Protein AF-A0A564USB3-F1 (afdb_monomer_lite)

Structure (mmCIF, N/CA/C/O backbone):
data_AF-A0A564USB3-F1
#
_entry.id   AF-A0A564USB3-F1
#
loop_
_atom_site.group_PDB
_atom_site.id
_atom_site.type_symbol
_atom_site.label_atom_id
_atom_site.label_alt_id
_atom_site.label_comp_id
_atom_site.label_asym_id
_atom_site.label_entity_id
_atom_site.label_seq_id
_atom_site.pdbx_PDB_ins_code
_atom_site.Cartn_x
_atom_site.Cartn_y
_atom_site.Cartn_z
_atom_site.occupancy
_atom_site.B_iso_or_equiv
_atom_site.auth_seq_id
_atom_site.auth_comp_id
_atom_site.auth_asym_id
_atom_site.auth_atom_id
_atom_site.pdbx_PDB_model_num
ATOM 1 N N . MET A 1 1 ? 12.208 -25.948 -6.672 1.00 66.19 1 MET A N 1
ATOM 2 C CA . MET A 1 1 ? 12.176 -24.627 -6.0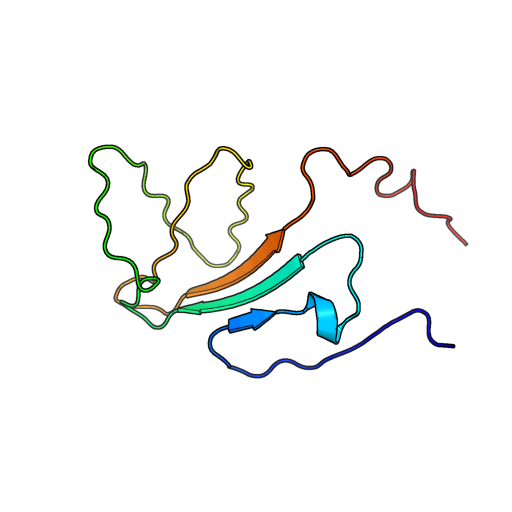08 1.00 66.19 1 MET A CA 1
ATOM 3 C C . MET A 1 1 ? 10.852 -23.985 -6.390 1.00 66.19 1 MET A C 1
ATOM 5 O O . MET A 1 1 ? 10.455 -24.152 -7.537 1.00 66.19 1 MET A O 1
ATOM 9 N N . ALA A 1 2 ? 10.108 -23.407 -5.448 1.00 84.88 2 ALA A N 1
ATOM 10 C CA . ALA A 1 2 ? 8.813 -22.805 -5.763 1.00 84.88 2 ALA A CA 1
ATOM 11 C C . ALA A 1 2 ? 9.029 -21.413 -6.371 1.00 84.88 2 ALA A C 1
ATOM 13 O O . ALA A 1 2 ? 9.826 -20.643 -5.847 1.00 84.88 2 ALA A O 1
ATOM 14 N N . ASN A 1 3 ? 8.302 -21.089 -7.439 1.00 91.81 3 ASN A N 1
ATOM 15 C CA . ASN A 1 3 ? 8.333 -19.763 -8.070 1.00 91.81 3 ASN A CA 1
ATOM 16 C C . ASN A 1 3 ? 7.301 -18.808 -7.438 1.00 91.81 3 ASN A C 1
ATOM 18 O O . ASN A 1 3 ? 6.815 -17.893 -8.092 1.00 91.81 3 ASN A O 1
ATOM 22 N N . TYR A 1 4 ? 6.901 -19.069 -6.190 1.00 93.69 4 TYR A N 1
ATOM 23 C CA . TYR A 1 4 ? 5.924 -18.271 -5.460 1.00 93.69 4 TYR A CA 1
ATOM 24 C C . TYR A 1 4 ? 6.188 -18.335 -3.953 1.00 93.69 4 TYR A C 1
ATOM 26 O O . TYR A 1 4 ? 6.676 -19.342 -3.436 1.00 93.69 4 TYR A O 1
ATOM 34 N N . ALA A 1 5 ? 5.797 -17.272 -3.254 1.00 94.06 5 ALA A N 1
ATOM 35 C CA . ALA A 1 5 ? 5.679 -17.226 -1.803 1.00 94.06 5 ALA A CA 1
ATOM 36 C C . ALA A 1 5 ? 4.213 -16.964 -1.434 1.00 94.06 5 ALA A C 1
ATOM 38 O O . ALA A 1 5 ? 3.487 -16.285 -2.161 1.00 94.06 5 ALA A O 1
ATOM 39 N N . LYS A 1 6 ? 3.756 -17.519 -0.310 1.00 94.56 6 LYS A N 1
ATOM 40 C CA . LYS A 1 6 ? 2.408 -17.291 0.220 1.00 94.56 6 LYS A CA 1
ATOM 41 C C . LYS A 1 6 ? 2.502 -17.069 1.720 1.00 94.56 6 LYS A C 1
ATOM 43 O O . LYS A 1 6 ? 3.121 -17.864 2.417 1.00 94.56 6 LYS A O 1
ATOM 48 N N . THR A 1 7 ? 1.818 -16.039 2.200 1.00 93.62 7 THR A N 1
ATOM 49 C CA . THR A 1 7 ? 1.644 -15.768 3.628 1.00 93.62 7 THR A CA 1
ATOM 50 C C . THR A 1 7 ? 0.167 -15.547 3.948 1.00 93.62 7 THR A C 1
ATOM 52 O O . THR A 1 7 ? -0.639 -15.287 3.050 1.00 93.62 7 THR A O 1
ATOM 55 N N . ASN A 1 8 ? -0.201 -15.687 5.217 1.00 92.06 8 ASN A N 1
ATOM 56 C CA . ASN A 1 8 ? -1.492 -15.260 5.738 1.00 92.06 8 ASN A CA 1
ATOM 57 C C . ASN A 1 8 ? -1.238 -14.138 6.740 1.00 92.06 8 ASN A C 1
ATOM 59 O O . ASN A 1 8 ? -0.342 -14.242 7.572 1.00 92.06 8 ASN A O 1
ATOM 63 N N . ILE A 1 9 ? -2.019 -13.073 6.632 1.00 86.12 9 ILE A N 1
ATOM 64 C CA . ILE A 1 9 ? -1.922 -11.921 7.520 1.00 86.12 9 ILE A CA 1
ATOM 65 C C . ILE A 1 9 ? -3.076 -11.950 8.519 1.00 86.12 9 ILE A C 1
ATOM 67 O O . ILE A 1 9 ? -4.206 -12.297 8.166 1.00 86.12 9 ILE A O 1
ATOM 71 N N . GLY A 1 10 ? -2.778 -11.582 9.762 1.00 81.44 10 GLY A N 1
ATOM 72 C CA . GLY A 1 10 ? -3.779 -11.386 10.803 1.00 81.44 10 GLY A CA 1
ATOM 73 C C . GLY A 1 10 ? -4.444 -10.009 10.734 1.00 81.44 10 GLY A C 1
ATOM 74 O O . GLY A 1 10 ? -4.239 -9.230 9.806 1.00 81.44 10 GLY A O 1
ATOM 75 N N . ASN A 1 11 ? -5.224 -9.691 11.767 1.00 73.25 11 ASN A N 1
ATOM 76 C CA . ASN A 1 11 ? -5.888 -8.394 11.943 1.00 73.25 11 ASN A CA 1
ATOM 77 C C . ASN A 1 11 ? -5.017 -7.430 12.774 1.00 73.25 11 ASN A C 1
ATOM 79 O O . ASN A 1 11 ? -5.488 -6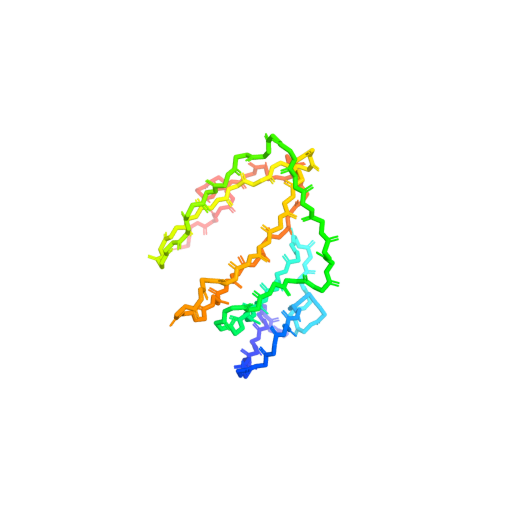.830 13.741 1.00 73.25 11 ASN A O 1
ATOM 83 N N . GLU A 1 12 ? -3.723 -7.369 12.460 1.00 76.81 12 GLU A N 1
ATOM 84 C CA . GLU A 1 12 ? -2.744 -6.545 13.178 1.00 76.81 12 GLU A CA 1
ATOM 85 C C . GLU A 1 12 ? -2.728 -5.103 12.642 1.00 76.81 12 GLU A C 1
ATOM 87 O O . GLU A 1 12 ? -3.252 -4.816 11.567 1.00 76.81 12 GLU A O 1
ATOM 92 N N . GLY A 1 13 ? -2.150 -4.168 13.406 1.00 79.19 13 GLY A N 1
ATOM 93 C CA . GLY A 1 13 ? -2.190 -2.736 13.082 1.00 79.19 13 GLY A CA 1
ATOM 94 C C . GLY A 1 13 ? -1.465 -2.361 11.784 1.00 79.19 13 GLY A C 1
ATOM 95 O O . GLY A 1 13 ? -2.025 -1.661 10.942 1.00 79.19 13 GLY A O 1
ATOM 96 N N . ARG A 1 14 ? -0.221 -2.816 11.606 1.00 89.31 14 ARG A N 1
ATOM 97 C CA . ARG A 1 14 ? 0.560 -2.614 10.378 1.00 89.31 14 ARG A CA 1
ATOM 98 C C . ARG A 1 14 ? 1.400 -3.849 10.104 1.00 89.31 14 ARG A C 1
ATOM 100 O O . ARG A 1 14 ? 2.131 -4.288 10.985 1.00 89.31 14 ARG A O 1
ATOM 107 N N . ILE A 1 15 ? 1.318 -4.353 8.879 1.00 92.62 15 ILE A N 1
ATOM 108 C CA . ILE A 1 15 ? 2.095 -5.498 8.400 1.00 92.62 15 ILE A CA 1
ATOM 109 C C . ILE A 1 15 ? 2.821 -5.082 7.122 1.00 92.62 15 ILE A C 1
ATOM 111 O O . ILE A 1 15 ? 2.200 -4.526 6.216 1.00 92.62 15 ILE A O 1
ATOM 115 N N . GLU A 1 16 ? 4.119 -5.362 7.049 1.00 94.44 16 GLU A N 1
ATOM 116 C CA . GLU A 1 16 ? 4.970 -5.149 5.873 1.00 94.44 16 GLU A CA 1
ATOM 117 C C . GLU A 1 16 ? 5.277 -6.496 5.219 1.00 94.44 16 GLU A C 1
ATOM 119 O O . GLU A 1 16 ? 5.548 -7.486 5.901 1.00 94.44 16 GLU A O 1
ATOM 124 N N . LEU A 1 17 ? 5.185 -6.559 3.892 1.00 95.06 17 LEU A N 1
ATOM 125 C CA . LEU A 1 17 ? 5.249 -7.823 3.155 1.00 95.06 17 LEU A CA 1
ATOM 126 C C . LEU A 1 17 ? 6.584 -8.053 2.449 1.00 95.06 17 LEU A C 1
ATOM 128 O O . LEU A 1 17 ? 6.800 -9.157 1.951 1.00 95.06 17 LEU A O 1
ATOM 132 N N . HIS A 1 18 ? 7.479 -7.064 2.413 1.00 94.31 18 HIS A N 1
ATOM 133 C CA . HIS A 1 18 ? 8.722 -7.150 1.649 1.00 94.31 18 HIS A CA 1
ATOM 134 C C . HIS A 1 18 ? 9.606 -8.323 2.062 1.00 94.31 18 HIS A C 1
ATOM 136 O O . HIS A 1 18 ? 9.894 -9.180 1.232 1.00 94.31 18 HIS A O 1
ATOM 142 N N . GLU A 1 19 ? 9.966 -8.428 3.341 1.00 93.12 19 GLU A N 1
ATOM 143 C CA . GLU A 1 19 ? 10.788 -9.546 3.820 1.00 93.12 19 GLU A CA 1
ATOM 144 C C . GLU A 1 19 ? 10.015 -10.871 3.784 1.00 93.12 19 GLU A C 1
ATOM 146 O O . GLU A 1 19 ? 10.533 -11.893 3.336 1.00 93.12 19 GLU A O 1
ATOM 151 N N . THR A 1 20 ? 8.738 -10.844 4.181 1.00 92.31 20 THR A N 1
ATOM 152 C CA . THR A 1 20 ? 7.901 -12.049 4.312 1.00 92.31 20 THR A CA 1
ATOM 153 C C . THR A 1 20 ? 7.655 -12.743 2.971 1.00 92.31 20 THR A C 1
ATOM 155 O O . THR A 1 20 ? 7.590 -13.970 2.910 1.00 92.31 20 THR A O 1
ATOM 158 N N . LEU A 1 21 ? 7.506 -11.974 1.891 1.00 94.81 21 LEU A N 1
ATOM 159 C CA . LEU A 1 21 ? 7.289 -12.495 0.540 1.00 94.81 21 LEU A CA 1
ATOM 160 C C . LEU A 1 21 ? 8.521 -12.362 -0.360 1.00 94.81 21 LEU A C 1
ATOM 162 O O . LEU A 1 21 ? 8.447 -12.745 -1.525 1.00 94.81 21 LEU A O 1
ATOM 166 N N . SER A 1 22 ? 9.640 -11.851 0.167 1.00 94.12 22 SER A N 1
ATOM 167 C CA . SER A 1 22 ? 10.865 -11.573 -0.596 1.00 94.12 22 SER A CA 1
ATOM 168 C C . SER A 1 22 ? 10.591 -10.727 -1.849 1.00 94.12 22 SER A C 1
ATOM 170 O O . SER A 1 22 ? 11.017 -11.063 -2.955 1.00 94.12 22 SER A O 1
ATOM 172 N N . LEU A 1 23 ? 9.820 -9.647 -1.686 1.00 94.38 23 LEU A N 1
ATOM 173 C CA . LEU A 1 23 ? 9.436 -8.767 -2.792 1.00 94.38 23 LEU A CA 1
ATOM 174 C C . LEU A 1 23 ? 10.655 -8.001 -3.315 1.00 94.38 23 LEU A C 1
ATOM 176 O O . LEU A 1 23 ? 11.444 -7.472 -2.544 1.00 94.38 23 LEU A O 1
ATOM 180 N N . THR A 1 24 ? 10.787 -7.886 -4.634 1.00 94.94 24 THR A N 1
ATOM 181 C CA . THR A 1 24 ? 11.923 -7.187 -5.266 1.00 94.94 24 THR A CA 1
ATOM 182 C C . THR A 1 24 ? 11.511 -5.956 -6.071 1.00 94.94 24 THR A C 1
ATOM 184 O O . THR A 1 24 ? 12.319 -5.052 -6.262 1.00 94.94 24 THR A O 1
ATOM 187 N N . GLY A 1 25 ? 10.257 -5.897 -6.531 1.00 93.06 25 GLY A N 1
ATOM 188 C CA . GLY A 1 25 ? 9.737 -4.795 -7.351 1.00 93.06 25 GLY A CA 1
ATOM 189 C C . GLY A 1 25 ? 8.907 -3.758 -6.590 1.00 93.06 25 GLY A C 1
ATOM 190 O O . GLY A 1 25 ? 8.614 -2.695 -7.134 1.00 93.06 25 GLY A O 1
ATOM 191 N N . ALA A 1 26 ? 8.512 -4.057 -5.352 1.00 95.25 26 ALA A N 1
ATOM 192 C CA . ALA A 1 26 ? 7.656 -3.193 -4.550 1.00 95.25 26 ALA A CA 1
ATOM 193 C C . ALA A 1 26 ? 7.849 -3.424 -3.047 1.00 95.25 26 ALA A C 1
ATOM 195 O O . ALA A 1 26 ? 8.280 -4.491 -2.608 1.00 95.25 26 ALA A O 1
ATOM 196 N N . GLU A 1 27 ? 7.444 -2.428 -2.271 1.00 95.81 27 GLU A N 1
ATOM 197 C CA . GLU A 1 27 ? 7.078 -2.573 -0.864 1.00 95.81 27 GLU A CA 1
ATOM 198 C C . GLU A 1 27 ? 5.548 -2.564 -0.775 1.00 95.81 27 GLU A C 1
ATOM 200 O O . GLU A 1 27 ? 4.888 -1.731 -1.406 1.00 95.81 27 GLU A O 1
ATOM 205 N N . ILE A 1 28 ? 4.974 -3.491 -0.011 1.00 96.44 28 ILE A N 1
ATOM 206 C CA . ILE A 1 28 ? 3.526 -3.566 0.194 1.00 96.44 28 ILE A CA 1
ATOM 207 C C . ILE A 1 28 ? 3.278 -3.653 1.689 1.00 96.44 28 ILE A C 1
ATOM 209 O O . ILE A 1 28 ? 3.740 -4.583 2.348 1.00 96.44 28 ILE A O 1
ATOM 213 N N . SER A 1 29 ? 2.488 -2.715 2.203 1.00 94.12 29 SER A N 1
ATOM 214 C CA . SER A 1 29 ? 2.030 -2.747 3.586 1.00 94.12 29 SER A CA 1
ATOM 215 C C . SER A 1 29 ? 0.516 -2.714 3.684 1.00 94.12 29 SER A C 1
ATOM 217 O O . SER A 1 29 ? -0.178 -2.089 2.876 1.00 94.12 29 SER A O 1
ATOM 219 N N . ILE A 1 30 ? 0.007 -3.384 4.708 1.00 93.25 30 ILE A N 1
ATOM 220 C CA . ILE A 1 30 ? -1.406 -3.405 5.061 1.00 93.25 30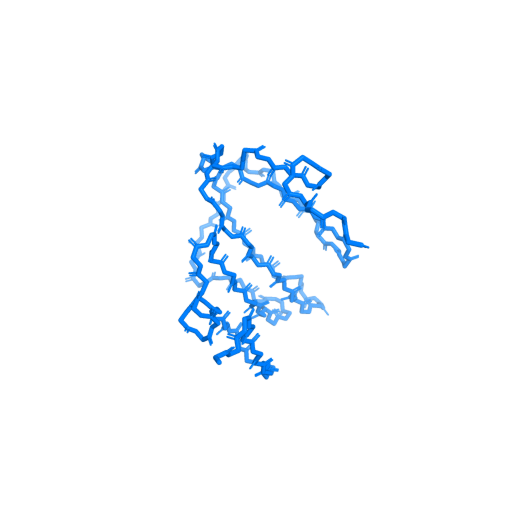 ILE A CA 1
ATOM 221 C C . ILE A 1 30 ? -1.525 -2.697 6.395 1.00 93.25 30 ILE A C 1
ATOM 223 O O . ILE A 1 30 ? -0.834 -3.039 7.354 1.00 93.25 30 ILE A O 1
ATOM 227 N N . ASN A 1 31 ? -2.347 -1.653 6.415 1.00 91.62 31 ASN A N 1
ATOM 228 C CA . ASN A 1 31 ? -2.445 -0.727 7.529 1.00 91.62 31 ASN A CA 1
ATOM 229 C C . ASN A 1 31 ? -3.892 -0.650 7.991 1.00 91.62 31 ASN A C 1
ATOM 231 O O . ASN A 1 31 ? -4.818 -0.597 7.177 1.00 91.62 31 ASN A O 1
ATOM 235 N N . LYS A 1 32 ? -4.059 -0.585 9.306 1.00 90.75 32 LYS A N 1
ATOM 236 C CA . LYS A 1 32 ? -5.346 -0.494 9.967 1.00 90.75 32 LYS A CA 1
ATOM 237 C C . LYS A 1 32 ? -5.342 0.656 10.966 1.00 90.75 32 LYS A C 1
ATOM 239 O O . LYS A 1 32 ? -4.540 0.688 11.896 1.00 90.75 32 LYS A O 1
ATOM 244 N N . LEU A 1 33 ? -6.259 1.596 10.770 1.00 89.69 33 LEU A N 1
ATOM 245 C CA . LEU A 1 33 ? -6.496 2.723 11.664 1.00 89.69 33 LEU A CA 1
ATOM 246 C C . LEU A 1 33 ? -7.880 2.558 12.312 1.00 89.69 33 LEU A C 1
ATOM 248 O O . LEU A 1 33 ? -8.878 2.524 11.587 1.00 89.69 33 LEU A O 1
ATOM 252 N N . PRO A 1 34 ? -7.969 2.449 13.651 1.00 90.12 34 PRO A N 1
ATOM 253 C CA . PRO A 1 34 ? -9.248 2.465 14.360 1.00 90.12 34 PRO A CA 1
ATOM 254 C C . PRO A 1 34 ? -10.037 3.750 14.093 1.00 90.12 34 PRO A C 1
ATOM 256 O O . PRO A 1 34 ? -9.448 4.780 13.774 1.00 90.12 34 PRO A O 1
ATOM 259 N N . ALA A 1 35 ? -11.357 3.713 14.280 1.00 89.94 35 ALA A N 1
ATOM 260 C CA . ALA A 1 35 ? -12.199 4.902 14.166 1.00 89.94 35 ALA A CA 1
ATOM 261 C C . ALA A 1 35 ? -11.674 6.046 15.059 1.00 89.94 35 ALA A C 1
ATOM 263 O O . ALA A 1 35 ? -11.307 5.838 16.217 1.00 89.94 35 ALA A O 1
ATOM 264 N N . GLY A 1 36 ? -11.578 7.249 14.494 1.00 82.88 36 GLY A N 1
ATOM 265 C CA . GLY A 1 36 ? -11.029 8.436 15.148 1.00 82.88 36 GLY A CA 1
ATOM 266 C C . GLY A 1 36 ? -9.508 8.433 15.348 1.00 82.88 36 GLY A C 1
ATOM 267 O O . GLY A 1 36 ? -8.976 9.418 15.859 1.00 82.88 36 GLY A O 1
ATOM 268 N N . ALA A 1 37 ? -8.792 7.375 14.950 1.00 79.56 37 ALA A N 1
ATOM 269 C CA . ALA A 1 37 ? -7.338 7.332 15.023 1.00 79.56 37 ALA A CA 1
ATOM 270 C C . ALA A 1 37 ? -6.694 8.021 13.810 1.00 79.56 37 ALA A C 1
ATOM 272 O O . ALA A 1 37 ? -7.070 7.810 12.653 1.00 79.56 37 ALA A O 1
ATOM 273 N N . SER A 1 38 ? -5.652 8.802 14.081 1.00 65.69 38 SER A N 1
ATOM 274 C CA . SER A 1 38 ? -4.721 9.315 13.080 1.00 65.69 38 SER A CA 1
ATOM 275 C C . SER A 1 38 ? -3.357 8.662 13.270 1.00 65.69 38 SER A C 1
ATOM 277 O O . SER A 1 38 ? -2.996 8.257 14.377 1.00 65.69 38 SER A O 1
ATOM 279 N N . VAL A 1 39 ? -2.553 8.605 12.207 1.00 63.59 39 VAL A N 1
ATOM 280 C CA . VAL A 1 39 ? -1.121 8.302 12.359 1.00 63.59 39 VAL A CA 1
ATOM 281 C C . VAL A 1 39 ? -0.486 9.268 13.387 1.00 63.59 39 VAL A C 1
ATOM 283 O O . VAL A 1 39 ? -0.908 10.427 13.444 1.00 63.59 39 VAL A O 1
ATOM 286 N N . PRO A 1 40 ? 0.484 8.827 14.218 1.00 57.66 40 PRO A N 1
ATOM 287 C CA . PRO A 1 40 ? 0.841 9.444 15.511 1.00 57.66 40 PRO A CA 1
ATOM 288 C C . PRO A 1 40 ? 1.597 10.788 15.445 1.00 57.66 40 PRO A C 1
ATOM 290 O O . PRO A 1 40 ? 2.332 11.143 16.362 1.00 57.66 40 PRO A O 1
ATOM 293 N N . PHE A 1 41 ? 1.405 11.574 14.389 1.00 57.44 41 PHE A N 1
ATOM 294 C CA . PHE A 1 41 ? 1.979 12.906 14.250 1.00 57.44 41 PHE A CA 1
ATOM 295 C C . PHE A 1 41 ? 0.854 13.929 14.100 1.00 57.44 41 PHE A C 1
ATOM 297 O O . PHE A 1 41 ? 0.124 13.930 13.109 1.00 57.44 41 PHE A O 1
ATOM 304 N N . ILE A 1 42 ? 0.714 14.808 15.095 1.00 42.94 42 ILE A N 1
ATOM 305 C CA . ILE A 1 42 ? -0.192 15.955 15.022 1.00 42.94 42 ILE A CA 1
ATOM 306 C C . ILE A 1 42 ? 0.484 17.011 14.146 1.00 42.94 42 ILE A C 1
ATOM 308 O O . ILE A 1 42 ? 1.386 17.717 14.592 1.00 42.94 42 ILE A O 1
ATOM 312 N N . HIS A 1 43 ? 0.047 17.128 12.897 1.00 51.41 43 HIS A N 1
ATOM 313 C CA . HIS A 1 43 ? 0.237 18.348 12.126 1.00 51.41 43 HIS A CA 1
ATOM 314 C C . HIS A 1 43 ? -1.102 18.795 11.547 1.00 51.41 43 HIS A C 1
ATOM 316 O O . HIS A 1 43 ? -1.900 17.994 11.080 1.00 51.41 43 HIS A O 1
ATOM 322 N N . SER A 1 44 ? -1.362 20.094 11.611 1.00 46.59 44 SER A N 1
ATOM 323 C CA . SER A 1 44 ? -2.514 20.740 10.989 1.00 46.59 44 SER A CA 1
ATOM 324 C C . SER A 1 44 ? -2.020 21.512 9.771 1.00 46.59 44 SER A C 1
ATOM 326 O O . SER A 1 44 ? -1.140 22.369 9.898 1.00 46.59 44 SER A O 1
ATOM 328 N N . HIS A 1 45 ? -2.571 21.229 8.596 1.00 55.69 45 HIS A N 1
ATOM 329 C CA . HIS A 1 45 ? -2.260 21.972 7.382 1.00 55.69 45 HIS A CA 1
ATOM 330 C C . HIS A 1 45 ? -3.187 23.182 7.244 1.00 55.69 45 HIS A C 1
ATOM 332 O O . HIS A 1 45 ? -4.387 23.075 7.459 1.00 55.69 45 HIS A O 1
ATOM 338 N N . LYS A 1 46 ? -2.638 24.344 6.869 1.00 52.81 46 LYS A N 1
ATOM 339 C CA . LYS A 1 46 ? -3.438 25.562 6.639 1.00 52.81 46 LYS A CA 1
ATOM 340 C C . LYS A 1 46 ? -4.164 25.563 5.284 1.00 52.81 46 LYS A C 1
ATOM 342 O O . LYS A 1 46 ? -5.182 26.226 5.173 1.00 52.81 46 LYS A O 1
ATOM 347 N N . ASN A 1 47 ? -3.641 24.827 4.295 1.00 56.31 47 ASN A N 1
ATOM 348 C CA . ASN A 1 47 ? -4.078 24.853 2.889 1.00 56.31 47 ASN A CA 1
ATOM 349 C C . ASN A 1 47 ? -4.088 23.455 2.222 1.00 56.31 47 ASN A C 1
ATOM 351 O O . ASN A 1 47 ? -3.970 23.381 1.001 1.00 56.31 47 ASN A O 1
ATOM 355 N N . ASN A 1 48 ? -4.125 22.346 2.973 1.00 58.28 48 ASN A N 1
ATOM 356 C CA . ASN A 1 48 ? -4.180 21.035 2.311 1.00 58.28 48 ASN A CA 1
ATOM 357 C C . ASN A 1 48 ? -5.605 20.715 1.871 1.00 58.28 48 ASN A C 1
ATOM 359 O O . ASN A 1 48 ? -6.561 20.968 2.598 1.00 58.28 48 ASN A O 1
ATOM 363 N N . GLU A 1 49 ? -5.705 20.114 0.693 1.00 70.38 49 GLU A N 1
ATOM 364 C CA . GLU A 1 49 ? -6.922 19.493 0.197 1.00 70.38 49 GLU A CA 1
ATOM 365 C C . GLU A 1 49 ? -7.139 18.170 0.948 1.00 70.38 49 GLU A C 1
ATOM 367 O O . GLU A 1 49 ? -6.270 17.293 0.950 1.00 70.38 49 GLU A O 1
ATOM 372 N N . GLU A 1 50 ? -8.272 18.052 1.639 1.00 81.44 50 GLU A N 1
ATOM 373 C CA . GLU A 1 50 ? -8.711 16.800 2.253 1.00 81.44 50 GLU A CA 1
ATOM 374 C C . GLU A 1 50 ? -9.540 16.012 1.239 1.00 81.44 50 GLU A C 1
ATOM 376 O O . GLU A 1 50 ? -10.523 16.518 0.696 1.00 81.44 50 GLU A O 1
ATOM 381 N N . ILE A 1 51 ? -9.148 14.763 0.993 1.00 87.44 51 ILE A N 1
ATOM 382 C CA . ILE A 1 51 ? -9.858 13.856 0.091 1.00 87.44 51 ILE A CA 1
ATOM 383 C C . ILE A 1 51 ? -10.545 12.794 0.945 1.00 87.44 51 ILE A C 1
ATOM 385 O O . ILE A 1 51 ? -9.880 12.036 1.653 1.00 87.44 51 ILE A O 1
ATOM 389 N N . ASN A 1 52 ? -11.876 12.738 0.876 1.00 89.50 52 ASN A N 1
ATOM 390 C CA . ASN A 1 52 ? -12.648 11.694 1.542 1.00 89.50 52 ASN A CA 1
ATOM 391 C C . ASN A 1 52 ? -12.417 10.351 0.845 1.00 89.50 52 ASN A C 1
ATOM 393 O O . ASN A 1 52 ? -12.495 10.275 -0.379 1.00 89.50 52 ASN A O 1
ATOM 397 N N . LEU A 1 53 ? -12.160 9.310 1.637 1.00 91.44 53 LEU A N 1
ATOM 398 C CA . LEU A 1 53 ? -11.932 7.951 1.154 1.00 91.44 53 LEU A CA 1
ATOM 399 C C . LEU A 1 53 ? -13.056 7.025 1.600 1.00 91.44 53 LEU A C 1
ATOM 401 O O . LEU A 1 53 ? -13.495 7.059 2.750 1.00 91.44 53 LEU A O 1
ATOM 405 N N . THR A 1 54 ? -13.463 6.152 0.694 1.00 92.38 54 THR A N 1
ATOM 406 C CA . THR A 1 54 ? -14.437 5.088 0.899 1.00 92.38 54 THR A CA 1
ATOM 407 C C . THR A 1 54 ? -13.898 3.769 0.351 1.00 92.38 54 THR A C 1
ATOM 409 O O . THR A 1 54 ? -12.896 3.715 -0.367 1.00 92.38 54 THR A O 1
ATOM 412 N N . THR A 1 55 ? -14.525 2.656 0.730 1.00 93.81 55 THR A N 1
ATOM 413 C CA . THR A 1 55 ? -14.120 1.340 0.231 1.00 93.81 55 THR A CA 1
ATOM 414 C C . THR A 1 55 ? -14.237 1.283 -1.290 1.00 93.81 55 THR A C 1
ATOM 416 O O . THR A 1 55 ? -15.314 1.490 -1.840 1.00 93.81 55 THR A O 1
ATOM 419 N N . GLY A 1 56 ? -13.133 0.936 -1.953 1.00 94.81 56 GLY A N 1
ATOM 420 C CA . GLY A 1 56 ? -13.049 0.852 -3.412 1.00 94.81 56 GLY A CA 1
ATOM 421 C C . GLY A 1 56 ? -12.260 1.991 -4.055 1.00 94.81 56 GLY A C 1
ATOM 422 O O . GLY A 1 56 ? -11.898 1.864 -5.222 1.00 94.81 56 GLY A O 1
ATOM 423 N N . ASP A 1 57 ? -11.934 3.049 -3.309 1.00 95.44 57 ASP A N 1
ATOM 424 C CA . ASP A 1 57 ? -11.128 4.152 -3.829 1.00 95.44 57 ASP A CA 1
ATOM 425 C C . ASP A 1 57 ? -9.660 3.750 -4.0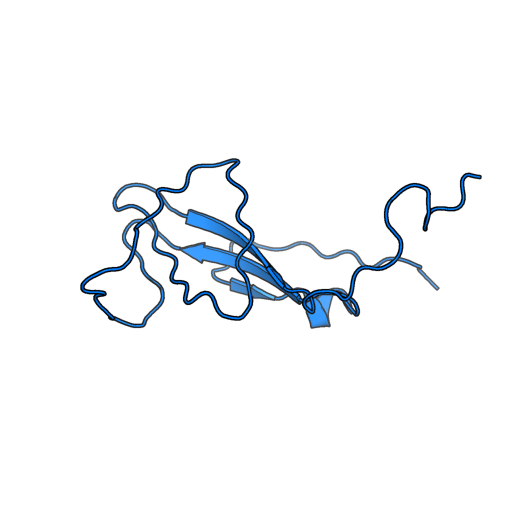30 1.00 95.44 57 ASP A C 1
ATOM 427 O O . ASP A 1 57 ? -9.039 3.098 -3.187 1.00 95.44 57 ASP A O 1
ATOM 431 N N . TRP A 1 58 ? -9.091 4.196 -5.153 1.00 95.75 58 TRP A N 1
ATOM 432 C CA . TRP A 1 58 ? -7.682 4.024 -5.503 1.00 95.75 58 TRP A CA 1
ATOM 433 C C . TRP A 1 58 ? -7.039 5.377 -5.766 1.00 95.75 58 TRP A C 1
ATOM 435 O O . TRP A 1 58 ? -7.565 6.195 -6.519 1.00 95.75 58 TRP A O 1
ATOM 445 N N . LEU A 1 59 ? -5.864 5.599 -5.176 1.00 93.75 59 LEU A N 1
ATOM 446 C CA . LEU A 1 59 ? -5.130 6.852 -5.306 1.00 93.75 59 LEU A CA 1
ATOM 447 C C . LEU A 1 59 ? -3.674 6.574 -5.657 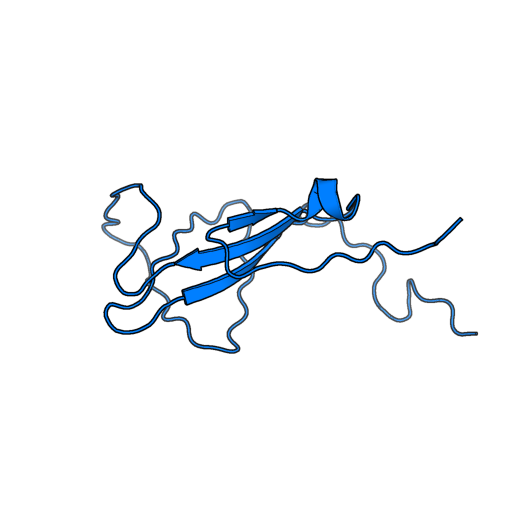1.00 93.75 59 LEU A C 1
ATOM 449 O O . LEU A 1 59 ? -3.017 5.736 -5.041 1.00 93.75 59 LEU A O 1
ATOM 453 N N . ARG A 1 60 ? -3.148 7.340 -6.615 1.00 94.81 60 ARG A N 1
ATOM 454 C CA . ARG A 1 60 ? -1.720 7.380 -6.936 1.00 94.81 60 ARG A CA 1
ATOM 455 C C . ARG A 1 60 ? -1.138 8.688 -6.419 1.00 94.81 60 ARG A C 1
ATOM 457 O O . ARG A 1 60 ? -1.578 9.763 -6.816 1.00 94.81 60 ARG A O 1
ATOM 464 N N . ILE A 1 61 ? -0.113 8.594 -5.579 1.00 92.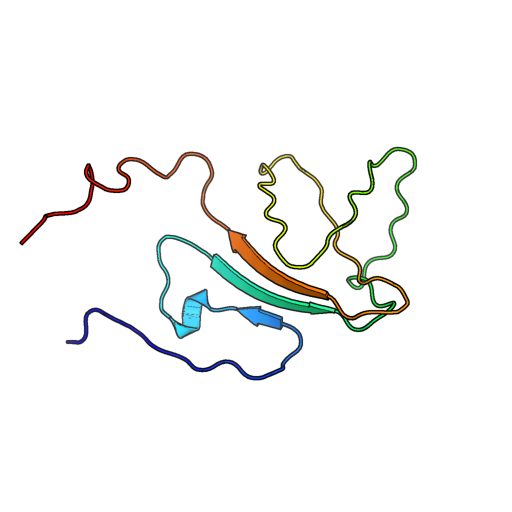00 61 ILE A N 1
ATOM 465 C CA . ILE A 1 61 ? 0.567 9.752 -4.990 1.00 92.00 61 ILE A CA 1
ATOM 466 C C . ILE A 1 61 ? 2.004 9.766 -5.512 1.00 92.00 61 ILE A C 1
ATOM 468 O O . ILE A 1 61 ? 2.710 8.767 -5.378 1.00 92.00 61 ILE A O 1
ATOM 472 N N . SER A 1 62 ? 2.423 10.867 -6.143 1.00 93.00 62 SER A N 1
ATOM 473 C CA . SER A 1 62 ? 3.806 11.033 -6.611 1.00 93.00 62 SER A CA 1
ATOM 474 C C . SER A 1 62 ? 4.774 11.200 -5.430 1.00 93.00 62 SER A C 1
ATOM 476 O O . SER A 1 62 ? 4.341 11.608 -4.350 1.00 93.00 62 SER A O 1
ATOM 478 N N . PRO A 1 63 ? 6.088 10.965 -5.610 1.00 89.62 63 PRO A N 1
ATOM 479 C CA . PRO A 1 63 ? 7.077 11.142 -4.542 1.00 89.62 63 PRO A CA 1
ATOM 480 C C . PRO A 1 63 ? 7.099 12.552 -3.929 1.00 89.62 63 PRO A C 1
ATOM 482 O O . PRO A 1 63 ? 7.413 12.709 -2.754 1.00 89.62 63 PRO A O 1
ATOM 485 N N . ALA A 1 64 ? 6.741 13.581 -4.706 1.00 89.62 64 ALA A N 1
ATOM 486 C CA . ALA A 1 64 ? 6.637 14.958 -4.221 1.00 89.62 64 ALA A CA 1
ATOM 487 C C . ALA A 1 64 ? 5.385 15.212 -3.353 1.00 89.62 64 ALA A C 1
ATOM 489 O O . ALA A 1 64 ? 5.325 16.207 -2.627 1.00 89.62 64 ALA A O 1
ATOM 490 N N . GLY A 1 65 ? 4.378 14.336 -3.432 1.00 85.44 65 GLY A N 1
ATOM 491 C CA . GLY A 1 65 ? 3.132 14.447 -2.686 1.00 85.44 65 GLY A CA 1
ATOM 492 C C . GLY A 1 65 ? 3.332 14.163 -1.199 1.00 85.44 65 GLY A C 1
ATOM 493 O O . GLY A 1 65 ? 3.717 13.065 -0.803 1.00 85.44 65 GLY A O 1
ATOM 494 N N . LYS A 1 66 ? 3.015 15.145 -0.352 1.00 84.94 66 LYS A N 1
ATOM 495 C CA . LYS A 1 66 ? 2.922 14.946 1.100 1.00 84.94 66 LYS A CA 1
ATOM 496 C C . LYS A 1 66 ? 1.556 14.351 1.420 1.00 84.94 66 LYS A C 1
ATOM 498 O O . LYS A 1 66 ? 0.547 14.882 0.969 1.00 84.94 66 LYS A O 1
ATOM 503 N N . ARG A 1 67 ? 1.522 13.266 2.195 1.00 87.31 67 ARG A N 1
ATOM 504 C CA . ARG A 1 67 ? 0.285 12.542 2.515 1.00 87.31 67 ARG A CA 1
ATOM 505 C C . ARG A 1 67 ? 0.199 12.187 3.990 1.00 87.31 67 ARG A C 1
ATOM 507 O O . ARG A 1 67 ? 1.212 11.870 4.612 1.00 87.31 67 ARG A O 1
ATOM 514 N N . GLN A 1 68 ? -1.024 12.173 4.499 1.00 86.12 68 GLN A N 1
ATOM 515 C CA . GLN A 1 68 ? -1.374 11.661 5.814 1.00 86.12 68 GLN A CA 1
ATOM 516 C C . GLN A 1 68 ? -2.738 10.976 5.712 1.00 86.12 68 GLN A C 1
ATOM 518 O O . GLN A 1 68 ? -3.634 11.497 5.055 1.00 86.12 68 GLN A O 1
ATOM 523 N N . PHE A 1 69 ? -2.884 9.814 6.349 1.00 88.06 69 PHE A N 1
ATOM 524 C CA . PHE A 1 69 ? -4.154 9.093 6.430 1.00 88.06 69 PHE A CA 1
ATOM 525 C C . PHE A 1 69 ? -4.710 9.180 7.850 1.00 88.06 69 PHE A C 1
ATOM 527 O O . PHE A 1 69 ? -3.966 9.076 8.831 1.00 88.06 69 PHE A O 1
ATOM 534 N N . PHE A 1 70 ? -6.023 9.340 7.948 1.00 87.50 70 PHE A N 1
ATOM 535 C CA . PHE A 1 70 ? -6.775 9.325 9.194 1.00 87.50 70 PHE A CA 1
ATOM 536 C C . PHE A 1 70 ? -8.076 8.558 8.970 1.00 87.50 70 PHE A C 1
ATOM 538 O O . PHE A 1 70 ? -8.657 8.608 7.886 1.00 87.50 70 PHE A O 1
ATOM 545 N N . ALA A 1 71 ? -8.512 7.814 9.983 1.00 90.75 71 ALA A N 1
ATOM 546 C CA . ALA A 1 71 ? -9.815 7.173 9.948 1.00 90.75 71 ALA A CA 1
ATOM 547 C C . ALA A 1 71 ? -10.909 8.193 10.281 1.00 90.75 71 ALA A C 1
ATOM 549 O O . ALA A 1 71 ? -10.699 9.133 11.054 1.00 90.75 71 ALA A O 1
ATOM 550 N N . SER A 1 72 ? -12.100 7.985 9.723 1.00 89.06 72 SER A N 1
ATOM 551 C CA . SER A 1 72 ? -13.287 8.738 10.135 1.00 89.06 72 SER A CA 1
ATOM 552 C C . SER A 1 72 ? -13.585 8.509 11.622 1.00 89.06 72 SER A C 1
ATOM 554 O O . SER A 1 72 ? -13.146 7.517 12.204 1.00 89.06 72 SER A O 1
ATOM 556 N N . LYS A 1 73 ? -14.367 9.396 12.247 1.00 87.50 73 LYS A N 1
ATOM 557 C CA . LYS A 1 73 ? -14.747 9.249 13.665 1.00 87.50 73 LYS A CA 1
ATOM 558 C C . LYS A 1 73 ? -15.556 7.983 13.949 1.00 87.50 73 LYS A C 1
ATOM 560 O O . LYS A 1 73 ? -15.468 7.462 15.054 1.00 87.50 73 LYS A O 1
ATOM 565 N N . ASP A 1 74 ? -16.291 7.500 12.951 1.00 90.75 74 ASP A N 1
ATOM 566 C CA . ASP A 1 74 ? -17.321 6.474 13.130 1.00 90.75 74 ASP A CA 1
ATOM 567 C C . ASP A 1 74 ? -16.961 5.130 12.477 1.00 90.75 74 ASP A C 1
ATOM 569 O O . ASP A 1 74 ? -17.627 4.127 12.718 1.00 90.75 74 ASP A O 1
ATOM 573 N N . SER A 1 75 ? -15.902 5.085 11.664 1.00 89.00 75 SER A N 1
ATOM 574 C CA . SER A 1 75 ? -15.466 3.877 10.958 1.00 89.00 75 SER A CA 1
ATOM 575 C C . SER A 1 75 ? -13.952 3.751 10.928 1.00 89.00 75 SER A C 1
ATOM 577 O O . SER A 1 75 ? -13.237 4.727 10.684 1.00 89.00 75 SER A O 1
ATOM 579 N N . GLU A 1 76 ? -13.483 2.516 11.107 1.00 91.31 76 GLU A N 1
ATOM 580 C CA . GLU A 1 76 ? -12.096 2.135 10.864 1.00 91.31 76 GLU A CA 1
ATOM 581 C C . GLU A 1 76 ? -11.715 2.314 9.389 1.00 91.31 76 GLU A C 1
ATOM 583 O O . GLU A 1 76 ? -12.557 2.214 8.493 1.00 91.31 76 GLU A O 1
ATOM 588 N N . LEU A 1 77 ? -10.427 2.555 9.147 1.00 90.88 77 LEU A N 1
ATOM 589 C CA . LEU A 1 77 ? -9.838 2.598 7.816 1.00 90.88 77 LEU A CA 1
ATOM 590 C C . LEU A 1 77 ? -8.809 1.475 7.697 1.00 90.88 77 LEU A C 1
ATOM 592 O O . LEU A 1 77 ? -7.781 1.488 8.374 1.00 90.88 77 LEU A O 1
ATOM 596 N N . THR A 1 78 ? -9.075 0.527 6.802 1.00 92.19 78 THR A N 1
ATOM 597 C CA . THR A 1 78 ? -8.103 -0.491 6.388 1.00 92.19 78 THR A CA 1
ATOM 598 C C . THR A 1 78 ? -7.688 -0.203 4.955 1.00 92.19 78 THR A C 1
ATOM 600 O O . THR A 1 78 ? -8.547 -0.065 4.086 1.00 92.19 78 THR A O 1
ATOM 603 N N . TYR A 1 79 ? -6.386 -0.097 4.702 1.00 92.81 79 TYR A N 1
ATOM 604 C CA . TYR A 1 79 ? -5.870 0.238 3.379 1.00 92.81 79 TYR A CA 1
ATOM 605 C C . TYR A 1 79 ? -4.568 -0.494 3.060 1.00 92.81 79 TYR A C 1
ATOM 607 O O . TYR A 1 79 ? -3.794 -0.871 3.945 1.00 92.81 79 TYR A O 1
ATOM 615 N N . ILE A 1 80 ? -4.332 -0.667 1.761 1.00 94.94 80 ILE A N 1
ATOM 616 C CA . ILE A 1 80 ? -3.101 -1.230 1.213 1.00 94.94 80 ILE A CA 1
ATOM 617 C C . ILE A 1 80 ? -2.265 -0.073 0.671 1.00 94.94 80 ILE A C 1
ATOM 619 O O . ILE A 1 80 ? -2.748 0.732 -0.124 1.00 94.94 80 ILE A O 1
ATOM 623 N N . CYS A 1 81 ? -1.005 0.009 1.085 1.00 94.31 81 CYS A N 1
ATOM 624 C CA . CYS A 1 81 ? -0.043 0.943 0.520 1.00 94.31 81 CYS A CA 1
ATOM 625 C C . CYS A 1 81 ? 0.973 0.166 -0.314 1.00 94.31 81 CYS A C 1
ATOM 627 O O . CYS A 1 81 ? 1.774 -0.592 0.229 1.00 94.31 81 CYS A O 1
ATOM 629 N N . ILE A 1 82 ? 0.936 0.382 -1.630 1.00 96.44 82 ILE A N 1
ATOM 630 C CA . ILE A 1 82 ? 1.877 -0.191 -2.594 1.00 96.44 82 ILE A CA 1
ATOM 631 C C . ILE A 1 82 ? 2.877 0.901 -2.967 1.00 96.44 82 ILE A C 1
ATOM 633 O O . ILE A 1 82 ? 2.493 1.965 -3.456 1.00 96.44 82 ILE A O 1
ATOM 637 N N . GLN A 1 83 ? 4.158 0.658 -2.714 1.00 94.56 83 GLN A N 1
ATOM 638 C CA . GLN A 1 83 ? 5.240 1.581 -3.031 1.00 94.56 83 GLN A CA 1
ATOM 639 C C . GLN A 1 83 ? 6.141 0.952 -4.084 1.00 94.56 83 GLN A C 1
ATOM 641 O O . GLN A 1 83 ? 6.712 -0.116 -3.884 1.00 94.56 83 GLN A O 1
ATOM 646 N N . VAL A 1 84 ? 6.275 1.651 -5.202 1.00 95.31 84 VAL A N 1
ATOM 647 C CA . VAL A 1 84 ? 7.146 1.288 -6.318 1.00 95.31 84 VAL A CA 1
ATOM 648 C C . VAL A 1 84 ? 8.057 2.463 -6.629 1.00 95.31 84 VAL A C 1
ATOM 650 O O . VAL A 1 84 ? 7.746 3.613 -6.297 1.00 95.31 84 VAL A O 1
ATOM 653 N N . LYS A 1 85 ? 9.188 2.187 -7.276 1.00 94.62 85 LYS A N 1
ATOM 654 C CA . LYS A 1 85 ? 10.042 3.247 -7.803 1.00 94.62 85 LYS A CA 1
ATOM 655 C C . LYS A 1 85 ? 9.289 3.975 -8.921 1.00 94.62 85 LYS A C 1
ATOM 657 O O . LYS A 1 85 ? 8.727 3.355 -9.819 1.00 94.62 85 LYS A O 1
ATOM 662 N N . GLU A 1 86 ? 9.253 5.304 -8.857 1.00 94.25 86 GLU A N 1
ATOM 663 C CA . GLU A 1 86 ? 8.590 6.093 -9.895 1.00 94.25 86 GLU A CA 1
ATOM 664 C C . GLU A 1 86 ? 9.264 5.847 -11.255 1.00 94.25 86 GLU A C 1
ATOM 666 O O . GLU A 1 86 ? 10.493 5.820 -11.346 1.00 94.25 86 GLU A O 1
ATOM 671 N N . ASN A 1 87 ? 8.448 5.658 -12.297 1.00 91.50 87 ASN A N 1
ATOM 672 C CA . ASN A 1 87 ? 8.884 5.401 -13.673 1.00 91.50 87 ASN A CA 1
ATOM 673 C C . ASN A 1 87 ? 9.766 4.148 -13.852 1.00 91.50 87 ASN A C 1
ATOM 675 O O . ASN A 1 87 ? 10.565 4.102 -14.781 1.00 91.50 87 ASN A O 1
ATOM 679 N N . SER A 1 88 ? 9.653 3.140 -12.977 1.00 93.31 88 SER A N 1
ATOM 680 C CA . SER A 1 88 ? 10.393 1.876 -13.134 1.00 93.31 88 SER A CA 1
ATOM 681 C C . SER A 1 88 ? 9.638 0.783 -13.889 1.00 93.31 88 SER A C 1
ATOM 683 O O . SER A 1 88 ? 10.205 -0.281 -14.109 1.00 93.31 88 SER A O 1
ATOM 685 N N . LEU A 1 89 ? 8.358 0.993 -14.209 1.00 90.81 89 LEU A N 1
ATOM 686 C CA . LEU A 1 89 ? 7.578 0.046 -15.002 1.00 90.81 89 LEU A CA 1
ATOM 687 C C . LEU A 1 89 ? 7.914 0.250 -16.481 1.00 90.81 89 LEU A C 1
ATOM 689 O O . LEU A 1 89 ? 7.723 1.348 -17.000 1.00 90.81 89 LEU A O 1
ATOM 693 N N . GLU A 1 90 ? 8.406 -0.800 -17.130 1.00 86.25 90 GLU A N 1
ATOM 694 C CA . GLU A 1 90 ? 8.728 -0.800 -18.558 1.00 86.25 90 GLU A CA 1
ATOM 695 C C . GLU A 1 90 ? 7.620 -1.528 -19.333 1.00 86.25 90 GLU A C 1
ATOM 697 O O . GLU A 1 90 ? 6.636 -0.905 -19.732 1.00 86.25 90 GLU A O 1
ATOM 702 N N . GLY A 1 91 ? 7.738 -2.848 -19.495 1.00 79.38 91 GLY A N 1
ATOM 703 C CA . GLY A 1 91 ? 6.686 -3.695 -20.053 1.00 79.38 91 GLY A CA 1
ATOM 704 C C . GLY A 1 91 ? 5.547 -3.923 -19.059 1.00 79.38 91 GLY A C 1
ATOM 705 O O . GLY A 1 91 ? 5.758 -4.018 -17.849 1.00 79.38 91 GLY A O 1
ATOM 706 N N . PHE A 1 92 ? 4.321 -4.014 -19.565 1.00 82.69 92 PHE A N 1
ATOM 707 C CA . PHE A 1 92 ? 3.153 -4.396 -18.780 1.00 82.69 92 PHE A CA 1
ATOM 708 C C . PHE A 1 92 ? 2.197 -5.226 -19.632 1.00 82.69 92 PHE A C 1
ATOM 710 O O . PHE A 1 92 ? 2.105 -5.055 -20.847 1.00 82.69 92 PHE A O 1
ATOM 717 N N . THR A 1 93 ? 1.419 -6.097 -18.991 1.00 81.31 93 THR A N 1
ATOM 718 C CA . THR A 1 93 ? 0.402 -6.927 -19.659 1.00 81.31 93 THR A CA 1
ATOM 719 C C . THR A 1 93 ? 0.989 -7.784 -20.793 1.00 81.31 93 THR A C 1
ATOM 721 O O . THR A 1 93 ? 1.886 -8.582 -20.540 1.00 81.31 93 THR A O 1
ATOM 724 N N . THR A 1 94 ? 0.489 -7.653 -22.022 1.00 70.75 94 THR A N 1
ATOM 725 C CA . THR A 1 94 ? 0.853 -8.495 -23.173 1.00 70.75 94 THR A CA 1
ATOM 726 C C . THR A 1 94 ? 2.304 -8.315 -23.620 1.00 70.75 94 THR A C 1
ATOM 728 O O . THR A 1 94 ? 2.865 -9.227 -24.216 1.00 70.75 94 THR A O 1
ATOM 731 N N . ASP A 1 95 ? 2.920 -7.173 -23.308 1.00 73.31 95 ASP A N 1
ATOM 732 C CA . ASP A 1 95 ? 4.293 -6.867 -23.727 1.00 73.31 95 ASP A CA 1
ATOM 733 C C . ASP A 1 95 ? 5.359 -7.498 -22.805 1.00 73.31 95 ASP A C 1
ATOM 735 O O . ASP A 1 95 ? 6.527 -7.564 -23.177 1.00 73.31 95 ASP A O 1
ATOM 739 N N . ASP A 1 96 ? 4.959 -7.979 -21.620 1.00 78.88 96 ASP A N 1
ATOM 740 C CA . ASP A 1 96 ? 5.816 -8.696 -20.654 1.00 78.88 96 ASP A CA 1
ATOM 741 C C . ASP A 1 96 ? 5.402 -10.176 -20.491 1.00 78.88 96 ASP A C 1
ATOM 743 O O . ASP A 1 96 ? 6.215 -11.049 -20.185 1.00 78.88 96 ASP A O 1
ATOM 747 N N . GLY A 1 97 ? 4.125 -10.493 -20.734 1.00 72.44 97 GLY A N 1
ATOM 748 C CA . GLY A 1 97 ? 3.582 -11.841 -20.599 1.00 72.44 97 GLY A CA 1
ATOM 749 C C . GLY A 1 97 ? 3.813 -12.729 -21.825 1.00 72.44 97 GLY A C 1
ATOM 750 O O . GLY A 1 97 ? 3.379 -12.415 -22.929 1.00 72.44 97 GLY A O 1
ATOM 751 N N . ILE A 1 98 ? 4.398 -13.910 -21.615 1.00 76.88 98 ILE A N 1
ATOM 752 C CA . ILE A 1 98 ? 4.407 -14.992 -22.612 1.00 76.88 98 ILE A CA 1
ATOM 753 C C . ILE A 1 98 ? 3.113 -15.805 -22.457 1.00 76.88 98 ILE A C 1
ATOM 755 O O . ILE A 1 98 ? 2.867 -16.381 -21.397 1.00 76.88 98 ILE A O 1
ATOM 759 N N . ILE A 1 99 ? 2.289 -15.857 -23.508 1.00 74.19 99 ILE A N 1
ATOM 760 C CA . ILE A 1 99 ? 1.096 -16.717 -23.566 1.00 74.19 99 ILE A CA 1
ATOM 761 C C . ILE A 1 99 ? 1.545 -18.134 -23.955 1.00 74.19 99 ILE A C 1
ATOM 763 O O . ILE A 1 99 ? 2.194 -18.302 -24.988 1.00 74.19 99 ILE A O 1
ATOM 767 N N . TYR A 1 100 ? 1.204 -19.130 -23.131 1.00 67.38 100 TYR A N 1
ATOM 768 C CA . TYR A 1 100 ? 1.428 -20.559 -23.391 1.00 67.38 100 TYR A CA 1
ATOM 769 C C . TYR A 1 100 ? 0.148 -21.252 -23.855 1.00 67.38 100 TYR A C 1
ATOM 771 O O . TYR A 1 100 ? -0.935 -20.874 -23.347 1.00 67.38 100 TYR A O 1
#

Foldseek 3Di:
DDPFADDDDDPDAKDWCCVVGVDDFKIKMKHKAAAQGWDPDDDDDPDDDDDDDDPPDDDDADPVDDDTDHHHNVGMDIDMDIGGDPPPDDDDDPRPDDDD

Organism: NCBI:txid88431

Secondary structure (DSSP, 8-state):
--S-------S-SEEE-HHHHT-SS-EEEEEEE-TT-B-S-----SSPPP----TT------TT-----B--SSS-EEEEEEE--TT-----GGGTPPP-

Sequence (100 aa):
MANYAKTNIGNEGRIELHETLSLTGAEISINKLPAGASVPFIHSHKNNEEINLTTGDWLRISPAGKRQFFASKDSELTYICIQVKENSLEGFTTDDGIIY

pLDDT: mean 84.9, std 12.68, range [42.94, 96.44]

Radius of gyration: 16.99 Å; chains: 1; bounding box: 30×50×39 Å

InterPro domains:
  IPR011051 RmlC-like cupin domain superfamily [SSF51182] (25-98)
  IPR014710 RmlC-like jelly roll fold [G3DSA:2.60.120.10] (4-50)
  IPR014710 RmlC-like jelly roll fold [G3DSA:2.60.120.10] (51-96)